Protein AF-A0AAU5D645-F1 (afdb_monomer_lite)

Foldseek 3Di:
DDDPLLVLLCCLCVVPVLQHDDSVLSVVCSVLCVLLVVLVNDSVNLSCQLPPPDDPRNPDNSVSSNVSSVPVRPPRPPPPPPDDPPPDDDADWAAQPPPRDIDHPVCDDVSHHPVPDDDDPDPPPPDPDDPVVVVVVVVVVVVVVVD

pLDDT: mean 87.34, std 13.56, range [42.19, 98.25]

Secondary structure (DSSP, 8-state):
---HHHHHHHHHHHH-GGG---HHHHHHHHHHHHHHHHTT--HHHHHHHHHTT--SS-S-HHHHHHHHHHHS---------SSS----PPPPPEE-TTT--EE-GGG-BTTB-TTTS---PPP----SS-HHHHHHHHHHHHHHTT-

Sequence (147 aa):
MYSSAYGVLASLGRTAPALALSKGDCTALAPLVTPWLARGISPDRIRLTLTTGLPTPVHHPAAFVRKRLESKLPAQASTAGAEGPAAPASPPRAECYECGAPGPPTAFTEGRCRACRPYTAAPVHTPTLTPAEVHAHAARIREESRL

Radius of gyration: 33.62 Å; chains: 1; bounding box: 75×31×90 Å

Structure (mmCIF, N/CA/C/O backbone):
data_AF-A0AAU5D645-F1
#
_entry.id   AF-A0AAU5D645-F1
#
loop_
_atom_site.group_PDB
_atom_site.id
_atom_site.type_symbol
_atom_site.label_atom_id
_atom_site.label_alt_id
_atom_site.label_comp_id
_atom_site.label_asym_id
_atom_site.label_entity_id
_atom_site.label_seq_id
_atom_site.pdbx_PDB_ins_code
_atom_site.Cartn_x
_atom_site.Cartn_y
_atom_site.Cartn_z
_atom_site.occupancy
_atom_site.B_iso_or_equiv
_atom_site.auth_seq_id
_atom_site.auth_comp_id
_atom_site.auth_asym_id
_atom_site.auth_atom_id
_atom_site.pdbx_PDB_model_num
ATOM 1 N N . MET A 1 1 ? 26.784 6.673 1.378 1.00 52.66 1 MET A N 1
ATOM 2 C CA . MET A 1 1 ? 25.785 5.732 1.936 1.00 52.66 1 MET A CA 1
ATOM 3 C C . MET A 1 1 ? 24.511 5.831 1.108 1.00 52.66 1 MET A C 1
ATOM 5 O O . MET A 1 1 ? 24.096 6.943 0.815 1.00 52.66 1 MET A O 1
ATOM 9 N N . TYR A 1 2 ? 23.930 4.712 0.668 1.00 63.88 2 TYR A N 1
ATOM 10 C CA . TYR A 1 2 ? 22.655 4.727 -0.062 1.00 63.88 2 TYR A CA 1
ATOM 11 C C . TYR A 1 2 ? 21.488 4.912 0.921 1.00 63.88 2 TYR A C 1
ATOM 13 O O . TYR A 1 2 ? 21.506 4.331 2.003 1.00 63.88 2 TYR A O 1
ATOM 21 N N . SER A 1 3 ? 20.481 5.712 0.554 1.00 86.25 3 SER A N 1
ATOM 22 C CA . SER A 1 3 ? 19.265 5.883 1.365 1.00 86.25 3 SER A CA 1
ATOM 23 C C . SER A 1 3 ? 18.453 4.582 1.430 1.00 86.25 3 SER A C 1
ATOM 25 O O . SER A 1 3 ? 18.433 3.813 0.465 1.00 86.25 3 SER A O 1
ATOM 27 N N . SER A 1 4 ? 17.730 4.366 2.536 1.00 90.62 4 SER A N 1
ATOM 28 C CA . SER A 1 4 ? 16.791 3.245 2.718 1.00 90.62 4 SER A CA 1
ATOM 29 C C . SER A 1 4 ? 15.824 3.100 1.530 1.00 90.62 4 SER A C 1
ATOM 31 O O . SER A 1 4 ? 15.656 2.007 0.988 1.00 90.62 4 SER A O 1
ATOM 33 N N . ALA A 1 5 ? 15.288 4.220 1.031 1.00 94.94 5 ALA A N 1
ATOM 34 C CA . ALA A 1 5 ? 14.397 4.264 -0.130 1.00 94.94 5 ALA A CA 1
ATOM 35 C C . ALA A 1 5 ? 15.038 3.694 -1.409 1.00 94.94 5 ALA A C 1
ATOM 37 O O . ALA A 1 5 ? 14.429 2.889 -2.116 1.00 94.94 5 ALA A O 1
ATOM 38 N N . TYR A 1 6 ? 16.290 4.068 -1.684 1.00 96.88 6 TYR A N 1
ATOM 39 C CA . TYR A 1 6 ? 17.038 3.547 -2.828 1.00 96.88 6 TYR A CA 1
ATOM 40 C C . TYR A 1 6 ? 17.284 2.041 -2.682 1.00 96.88 6 TYR A C 1
ATOM 42 O O . TYR A 1 6 ? 17.117 1.291 -3.640 1.00 96.88 6 TYR A O 1
ATOM 50 N N . GLY A 1 7 ? 17.640 1.584 -1.476 1.00 95.44 7 GLY A N 1
ATOM 51 C CA . GLY A 1 7 ? 17.884 0.168 -1.194 1.00 95.44 7 GLY A CA 1
ATOM 52 C C . GLY A 1 7 ? 16.662 -0.718 -1.450 1.00 95.44 7 GLY A C 1
ATOM 53 O O . GLY A 1 7 ? 16.803 -1.824 -1.973 1.00 95.44 7 GLY A O 1
ATOM 54 N N . VAL A 1 8 ? 15.456 -0.221 -1.149 1.00 96.56 8 VAL A N 1
ATOM 55 C CA . VAL A 1 8 ? 14.197 -0.906 -1.486 1.00 96.56 8 VAL A CA 1
ATOM 56 C C . VAL A 1 8 ? 14.068 -1.089 -2.998 1.00 96.56 8 VAL A C 1
ATOM 58 O O . VAL A 1 8 ? 13.890 -2.216 -3.457 1.00 96.56 8 VAL A O 1
ATOM 61 N N . LEU A 1 9 ? 14.224 -0.019 -3.778 1.00 97.69 9 LEU A N 1
ATOM 62 C CA . LEU A 1 9 ? 14.073 -0.055 -5.238 1.00 97.69 9 LEU A CA 1
ATOM 63 C C . LEU A 1 9 ? 15.140 -0.926 -5.910 1.00 97.69 9 LEU A C 1
ATOM 65 O O . LEU A 1 9 ? 14.816 -1.802 -6.707 1.00 97.69 9 LEU A O 1
ATOM 69 N N . ALA A 1 10 ? 16.401 -0.770 -5.503 1.00 96.38 10 ALA A N 1
ATOM 70 C CA . ALA A 1 10 ? 17.525 -1.551 -6.016 1.00 96.38 10 ALA A CA 1
ATOM 71 C C . ALA A 1 10 ? 17.440 -3.049 -5.662 1.00 96.38 10 ALA A C 1
ATOM 73 O O . ALA A 1 10 ? 18.185 -3.866 -6.206 1.00 96.38 10 ALA A O 1
ATOM 74 N N . SER A 1 11 ? 16.559 -3.435 -4.732 1.00 95.44 11 SER A N 1
ATOM 75 C CA . SER A 1 11 ? 16.307 -4.841 -4.402 1.00 95.44 11 SER A CA 1
ATOM 76 C C . SER A 1 11 ? 15.253 -5.514 -5.282 1.00 95.44 11 SER A C 1
ATOM 78 O O . SER A 1 11 ? 15.251 -6.741 -5.355 1.00 95.44 11 SER A O 1
ATOM 80 N N . LEU A 1 12 ? 14.412 -4.747 -5.991 1.00 96.12 12 LEU A N 1
ATOM 81 C CA . LEU A 1 12 ? 13.281 -5.291 -6.753 1.00 96.12 12 LEU A CA 1
ATOM 82 C C . LEU A 1 12 ? 13.719 -6.240 -7.865 1.00 96.12 12 LEU A C 1
ATOM 84 O O . LEU A 1 12 ? 13.142 -7.310 -7.994 1.00 96.12 12 LEU A O 1
ATOM 88 N N . GLY A 1 13 ? 14.779 -5.912 -8.607 1.00 92.38 13 GLY A N 1
ATOM 89 C CA . GLY A 1 13 ? 15.261 -6.770 -9.694 1.00 92.38 13 GLY A CA 1
ATOM 90 C C . GLY A 1 13 ? 15.691 -8.173 -9.242 1.00 92.38 13 GLY A C 1
ATOM 91 O O . GLY A 1 13 ? 15.668 -9.096 -10.047 1.00 92.38 13 GLY A O 1
ATOM 92 N N . ARG A 1 14 ? 16.039 -8.360 -7.956 1.00 90.81 14 ARG A N 1
ATOM 93 C CA . ARG A 1 14 ? 16.387 -9.680 -7.402 1.00 90.81 14 ARG A CA 1
ATOM 94 C C . ARG A 1 14 ? 15.162 -10.520 -7.050 1.00 90.81 14 ARG A C 1
ATOM 96 O O . ARG A 1 14 ? 15.226 -11.737 -7.149 1.00 90.81 14 ARG A O 1
ATOM 103 N N . THR A 1 15 ? 14.072 -9.890 -6.615 1.00 90.56 15 THR A N 1
ATOM 104 C CA . THR A 1 15 ? 12.850 -10.588 -6.176 1.00 90.56 15 THR A CA 1
ATOM 105 C C . THR A 1 15 ? 11.774 -10.654 -7.259 1.00 90.56 15 THR A C 1
ATOM 107 O O . THR A 1 15 ? 10.944 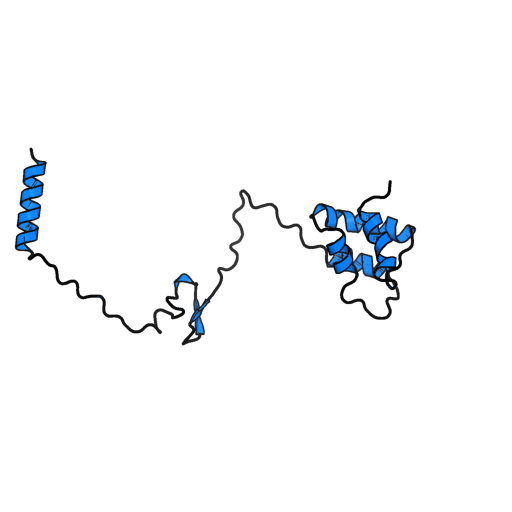-11.555 -7.243 1.00 90.56 15 THR A O 1
ATOM 110 N N . ALA A 1 16 ? 11.790 -9.720 -8.208 1.00 93.81 16 ALA A N 1
ATOM 111 C CA . ALA A 1 16 ? 10.895 -9.639 -9.352 1.00 93.81 16 ALA A CA 1
ATOM 112 C C . ALA A 1 16 ? 11.679 -9.115 -10.572 1.00 93.81 16 ALA A C 1
ATOM 114 O O . ALA A 1 16 ? 11.719 -7.902 -10.799 1.00 93.81 16 ALA A O 1
ATOM 115 N N . PRO A 1 17 ? 12.290 -10.003 -11.382 1.00 94.69 17 PRO A N 1
ATOM 116 C CA . PRO A 1 17 ? 13.127 -9.609 -12.522 1.00 94.69 17 PRO A CA 1
ATOM 117 C C . PRO A 1 17 ? 12.424 -8.693 -13.536 1.00 94.69 17 PRO A C 1
ATOM 119 O O . PRO A 1 17 ? 13.056 -7.813 -14.114 1.00 94.69 17 PRO A O 1
ATOM 122 N N . ALA A 1 18 ? 11.101 -8.829 -13.692 1.00 95.25 18 ALA A N 1
ATOM 123 C CA . ALA A 1 18 ? 10.275 -7.956 -14.533 1.00 95.25 18 ALA A CA 1
ATOM 124 C C . ALA A 1 18 ? 10.255 -6.479 -14.079 1.00 95.25 18 ALA A C 1
ATOM 126 O O . ALA A 1 18 ? 9.816 -5.611 -14.828 1.00 95.25 18 ALA A O 1
ATOM 127 N N . LEU A 1 19 ? 10.719 -6.188 -12.858 1.00 97.06 19 LEU A N 1
ATOM 128 C CA . LEU A 1 19 ? 10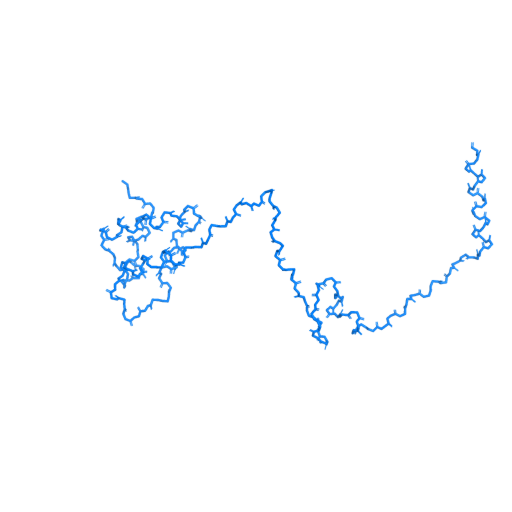.861 -4.849 -12.284 1.00 97.06 19 LEU A CA 1
ATOM 129 C C . LEU A 1 19 ? 12.332 -4.471 -12.052 1.00 97.06 19 LEU A C 1
ATOM 131 O O . LEU A 1 19 ? 12.642 -3.726 -11.121 1.00 97.06 19 LEU A O 1
ATOM 135 N N . ALA A 1 20 ? 13.257 -4.981 -12.866 1.00 95.62 20 ALA A N 1
ATOM 136 C CA . ALA A 1 20 ? 14.628 -4.483 -12.872 1.00 95.62 20 ALA A CA 1
ATOM 137 C C . ALA A 1 20 ? 14.652 -2.983 -13.226 1.00 95.62 20 ALA A C 1
ATOM 139 O O . ALA A 1 20 ? 14.051 -2.547 -14.208 1.00 95.62 20 ALA A O 1
ATOM 140 N N . LEU A 1 21 ? 15.341 -2.192 -12.402 1.00 96.81 21 LEU A N 1
ATOM 141 C CA . LEU A 1 21 ? 15.441 -0.738 -12.528 1.00 96.81 21 LEU A CA 1
ATOM 142 C C . LEU A 1 21 ? 16.903 -0.329 -12.680 1.00 96.81 21 LEU A C 1
ATOM 144 O O . LEU A 1 21 ? 17.784 -0.891 -12.025 1.00 96.81 21 LEU A O 1
ATOM 148 N N . SER A 1 22 ? 17.160 0.686 -13.504 1.00 96.38 22 SER A N 1
ATOM 149 C CA . SER A 1 22 ? 18.490 1.283 -13.581 1.00 96.38 22 SER A CA 1
ATOM 150 C C . SER A 1 22 ? 18.812 2.071 -12.302 1.00 96.38 22 SER A C 1
ATOM 152 O O . SER A 1 22 ? 17.930 2.424 -11.512 1.00 96.38 22 SER A O 1
ATOM 154 N N . LYS A 1 23 ? 20.091 2.412 -12.105 1.00 96.19 23 LYS A N 1
ATOM 155 C CA . LYS A 1 23 ? 20.508 3.336 -11.037 1.00 96.19 23 LYS A CA 1
ATOM 156 C C . LYS A 1 23 ? 19.779 4.681 -11.140 1.00 96.19 23 LYS A C 1
ATOM 158 O O . LYS A 1 23 ? 19.343 5.205 -10.118 1.00 96.19 23 LYS A O 1
ATOM 163 N N . GLY A 1 24 ? 19.622 5.205 -12.359 1.00 97.56 24 GLY A N 1
ATOM 164 C CA . GLY A 1 24 ? 18.910 6.458 -12.620 1.00 97.56 24 GLY A CA 1
ATOM 165 C C . GLY A 1 24 ? 17.444 6.383 -12.202 1.00 97.56 24 GLY A C 1
ATOM 166 O O . GLY A 1 24 ? 16.971 7.261 -11.484 1.00 97.56 24 GLY A O 1
ATOM 167 N N . ASP A 1 25 ? 16.759 5.291 -12.548 1.00 97.75 25 ASP A N 1
ATOM 168 C CA . ASP A 1 25 ? 15.367 5.068 -12.142 1.00 97.75 25 ASP A CA 1
ATOM 169 C C . ASP A 1 25 ? 15.236 4.948 -10.624 1.00 97.75 25 ASP A C 1
ATOM 171 O O . ASP A 1 25 ? 14.342 5.546 -10.029 1.00 97.75 25 ASP A O 1
ATOM 175 N N . CYS A 1 26 ? 16.147 4.217 -9.974 1.00 97.56 26 CYS A N 1
ATOM 176 C CA . CYS A 1 26 ? 16.142 4.083 -8.519 1.00 97.56 26 CYS A CA 1
ATOM 177 C C . CYS A 1 26 ? 16.335 5.441 -7.832 1.00 97.56 26 CYS A C 1
ATOM 179 O O . CYS A 1 26 ? 15.630 5.748 -6.872 1.00 97.56 26 CYS A O 1
ATOM 181 N N . THR A 1 27 ? 17.253 6.274 -8.329 1.00 96.94 27 THR A N 1
ATOM 182 C CA . THR A 1 27 ? 17.458 7.637 -7.822 1.00 96.94 27 THR A CA 1
ATOM 183 C C . THR A 1 27 ? 16.230 8.518 -8.056 1.00 96.94 27 THR A C 1
ATOM 185 O O . THR A 1 27 ? 15.819 9.224 -7.139 1.00 96.94 27 THR A O 1
ATOM 188 N N . ALA A 1 28 ? 15.609 8.446 -9.236 1.00 97.38 28 ALA A N 1
ATOM 189 C CA . ALA A 1 28 ? 14.433 9.246 -9.579 1.00 97.38 28 ALA A CA 1
ATOM 190 C C . ALA A 1 28 ? 13.172 8.838 -8.797 1.00 97.38 28 ALA A C 1
ATOM 192 O O . ALA A 1 28 ? 12.334 9.682 -8.489 1.00 97.38 28 ALA A O 1
ATOM 193 N N . LEU A 1 29 ? 13.022 7.552 -8.472 1.00 97.94 29 LEU A N 1
ATOM 194 C CA . LEU A 1 29 ? 11.858 7.019 -7.761 1.00 97.94 29 LEU A CA 1
ATOM 195 C C . LEU A 1 29 ? 12.013 7.050 -6.237 1.00 97.94 29 LEU A C 1
ATOM 197 O O . LEU A 1 29 ? 11.004 7.034 -5.534 1.00 97.94 29 LEU A O 1
ATOM 201 N N . ALA A 1 30 ? 13.238 7.112 -5.703 1.00 97.19 30 ALA A N 1
ATOM 202 C CA . ALA A 1 30 ? 13.480 7.111 -4.258 1.00 97.19 30 ALA A CA 1
ATOM 203 C C . ALA A 1 30 ? 12.655 8.163 -3.479 1.00 97.19 30 ALA A C 1
ATOM 205 O O . ALA A 1 30 ? 12.102 7.795 -2.439 1.00 97.19 30 ALA A O 1
ATOM 206 N N . PRO A 1 31 ? 12.467 9.412 -3.961 1.00 96.94 31 PRO A N 1
ATOM 207 C CA . PRO A 1 31 ? 11.616 10.394 -3.283 1.00 96.94 31 PRO A CA 1
ATOM 208 C C . PRO A 1 31 ? 10.160 9.947 -3.099 1.00 96.94 31 PRO A C 1
ATOM 210 O O . PRO A 1 31 ? 9.533 10.327 -2.115 1.00 96.94 31 PRO A O 1
ATOM 213 N N . LEU A 1 32 ? 9.630 9.105 -3.995 1.00 97.25 32 LEU A N 1
ATOM 214 C CA . LEU A 1 32 ? 8.269 8.563 -3.895 1.00 97.25 32 LEU A CA 1
ATOM 215 C C . LEU A 1 32 ? 8.153 7.440 -2.859 1.00 97.25 32 LEU A C 1
ATOM 217 O O . LEU A 1 32 ? 7.055 7.157 -2.393 1.00 97.25 32 LEU A O 1
ATOM 221 N N . VAL A 1 33 ? 9.267 6.817 -2.467 1.00 97.19 33 VAL A N 1
ATOM 222 C CA . VAL A 1 33 ? 9.315 5.782 -1.419 1.00 97.19 33 VAL A CA 1
ATOM 223 C C . VAL A 1 33 ? 9.459 6.406 -0.030 1.00 97.19 33 VAL A C 1
ATOM 225 O O . VAL A 1 33 ? 8.910 5.889 0.940 1.00 97.19 33 VAL A O 1
ATOM 228 N N . THR A 1 34 ? 10.139 7.548 0.083 1.00 95.50 34 THR A N 1
ATOM 229 C CA . THR A 1 34 ? 10.289 8.299 1.340 1.00 95.50 34 THR A CA 1
ATOM 230 C C . THR A 1 34 ? 8.979 8.479 2.127 1.00 95.50 34 THR A C 1
ATOM 232 O O . THR A 1 34 ? 8.976 8.144 3.312 1.00 95.50 34 THR A O 1
ATOM 235 N N . PRO A 1 35 ? 7.846 8.923 1.540 1.00 94.31 35 PRO A N 1
ATOM 236 C CA . PRO A 1 35 ? 6.597 9.079 2.290 1.00 94.31 35 PRO A CA 1
ATOM 237 C C . PRO A 1 35 ? 5.991 7.753 2.766 1.00 94.31 35 PRO A C 1
ATOM 239 O O . PRO A 1 35 ? 5.260 7.753 3.752 1.00 94.31 35 PRO A O 1
ATOM 242 N N . TRP A 1 36 ? 6.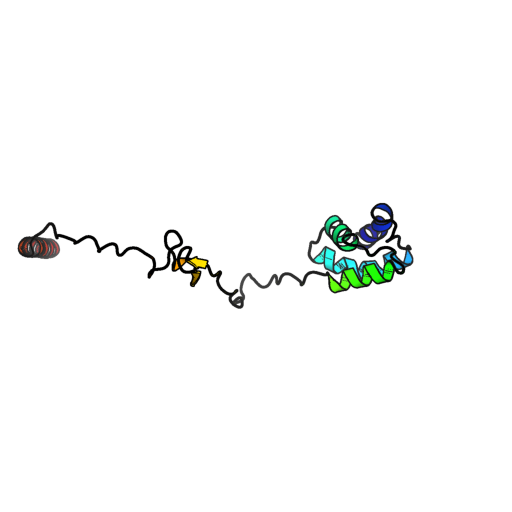288 6.625 2.114 1.00 95.06 36 TRP A N 1
ATOM 243 C CA . TRP A 1 36 ? 5.866 5.304 2.589 1.00 95.06 36 TRP A CA 1
ATOM 244 C C . TRP A 1 36 ? 6.617 4.921 3.862 1.00 95.06 36 TRP A C 1
ATOM 246 O O . TRP A 1 36 ? 6.007 4.505 4.845 1.00 95.06 36 TRP A O 1
ATOM 256 N N . LEU A 1 37 ? 7.937 5.119 3.852 1.00 94.25 37 LEU A N 1
ATOM 257 C CA . LEU A 1 37 ? 8.796 4.865 5.007 1.00 94.25 37 LEU A CA 1
ATOM 258 C C . LEU A 1 37 ? 8.462 5.813 6.166 1.00 94.25 37 LEU A C 1
ATOM 260 O O . LEU A 1 37 ? 8.380 5.374 7.308 1.00 94.25 37 LEU A O 1
ATOM 264 N N . ALA A 1 38 ? 8.188 7.088 5.876 1.00 92.44 38 ALA A N 1
ATOM 265 C CA . ALA A 1 38 ? 7.771 8.070 6.879 1.00 92.44 38 ALA A CA 1
ATOM 266 C C . ALA A 1 38 ? 6.418 7.725 7.533 1.00 92.44 38 ALA A C 1
ATOM 268 O O . ALA A 1 38 ? 6.164 8.123 8.663 1.00 92.44 38 ALA A O 1
ATOM 269 N N . ARG A 1 39 ? 5.561 6.954 6.845 1.00 92.06 39 ARG A N 1
ATOM 270 C CA . ARG A 1 39 ? 4.302 6.400 7.384 1.00 92.06 39 ARG A CA 1
ATOM 271 C C . ARG A 1 39 ? 4.500 5.074 8.130 1.00 92.06 39 ARG A C 1
ATOM 273 O O . ARG A 1 39 ? 3.521 4.424 8.477 1.00 92.06 39 ARG A O 1
ATOM 280 N N . GLY A 1 40 ? 5.746 4.649 8.345 1.00 92.38 40 GLY A N 1
ATOM 281 C CA . GLY A 1 40 ? 6.077 3.411 9.052 1.00 92.38 40 GLY A CA 1
ATOM 282 C C . GLY A 1 40 ? 5.858 2.132 8.239 1.00 92.38 40 GLY A C 1
ATOM 283 O O . GLY A 1 40 ? 5.917 1.040 8.800 1.00 92.38 40 GLY A O 1
ATOM 284 N N . ILE A 1 41 ? 5.615 2.221 6.924 1.00 94.19 41 ILE A N 1
ATOM 285 C CA . ILE A 1 41 ? 5.492 1.023 6.084 1.00 94.19 41 ILE A CA 1
ATOM 286 C C . ILE A 1 41 ? 6.877 0.373 5.968 1.00 94.19 41 ILE A C 1
ATOM 288 O O . ILE A 1 41 ? 7.837 1.012 5.533 1.00 94.19 41 ILE A O 1
ATOM 292 N N . SER A 1 42 ? 6.985 -0.912 6.316 1.00 94.50 42 SER A N 1
ATOM 293 C CA . SER A 1 42 ? 8.263 -1.624 6.254 1.00 94.50 42 SER A CA 1
ATOM 294 C C . SER A 1 42 ? 8.771 -1.789 4.811 1.00 94.50 42 SER A C 1
ATOM 296 O O . SER A 1 42 ? 7.966 -1.955 3.886 1.00 94.50 42 SER A O 1
ATOM 298 N N . PRO A 1 43 ? 10.100 -1.826 4.592 1.00 95.50 43 PRO A N 1
ATOM 299 C CA . PRO A 1 43 ? 10.702 -2.141 3.296 1.00 95.50 43 PRO A CA 1
ATOM 300 C C . PRO A 1 43 ? 10.099 -3.376 2.613 1.00 95.50 43 PRO A C 1
ATOM 302 O O . PRO A 1 43 ? 9.783 -3.327 1.426 1.00 95.50 43 PRO A O 1
ATOM 305 N N . ASP A 1 44 ? 9.883 -4.463 3.358 1.00 95.19 44 ASP A N 1
ATOM 306 C CA . ASP A 1 44 ? 9.274 -5.694 2.839 1.00 95.19 44 ASP A CA 1
ATOM 307 C C . ASP A 1 44 ? 7.838 -5.484 2.376 1.00 95.19 44 ASP A C 1
ATOM 309 O O . ASP A 1 44 ? 7.457 -5.954 1.303 1.00 95.19 44 ASP A O 1
ATOM 313 N N . ARG A 1 45 ? 7.045 -4.717 3.133 1.00 95.69 45 ARG A N 1
ATOM 314 C CA . ARG A 1 45 ? 5.666 -4.408 2.752 1.00 95.69 45 ARG A CA 1
ATOM 315 C C . ARG A 1 45 ? 5.605 -3.519 1.512 1.00 95.69 45 ARG A C 1
ATOM 317 O O . ARG A 1 45 ? 4.717 -3.715 0.678 1.00 95.69 45 ARG A O 1
ATOM 324 N N . ILE A 1 46 ? 6.548 -2.588 1.356 1.00 96.62 46 ILE A N 1
ATOM 325 C CA . ILE A 1 46 ? 6.684 -1.787 0.131 1.00 96.62 46 ILE A CA 1
ATOM 326 C C . ILE A 1 46 ? 7.000 -2.709 -1.049 1.00 96.62 46 ILE A C 1
ATOM 328 O O . ILE A 1 46 ? 6.277 -2.673 -2.041 1.00 96.62 46 ILE A O 1
ATOM 332 N N . ARG A 1 47 ? 8.007 -3.589 -0.935 1.00 96.69 47 ARG A N 1
ATOM 333 C CA . ARG A 1 47 ? 8.353 -4.549 -2.002 1.00 96.69 47 ARG A CA 1
ATOM 334 C C . ARG A 1 47 ? 7.159 -5.414 -2.383 1.00 96.69 47 ARG A C 1
ATOM 336 O O . ARG A 1 47 ? 6.824 -5.465 -3.558 1.00 96.69 47 ARG A O 1
ATOM 343 N N . LEU A 1 48 ? 6.485 -6.014 -1.402 1.00 96.38 48 LEU A N 1
ATOM 344 C CA . LEU A 1 48 ? 5.296 -6.835 -1.629 1.00 96.38 48 LEU A CA 1
ATOM 345 C C . LEU A 1 48 ? 4.216 -6.052 -2.378 1.00 96.38 48 LEU A C 1
ATOM 347 O O . LEU A 1 48 ? 3.652 -6.542 -3.354 1.00 96.38 48 LEU A O 1
ATOM 351 N N . THR A 1 49 ? 3.951 -4.814 -1.954 1.00 96.75 49 THR A N 1
ATOM 352 C CA . THR A 1 49 ? 2.990 -3.949 -2.640 1.00 96.75 49 THR A CA 1
ATOM 353 C C . THR A 1 49 ? 3.409 -3.742 -4.087 1.00 96.75 49 THR A C 1
ATOM 355 O O . THR A 1 49 ? 2.572 -3.887 -4.967 1.00 96.75 49 THR A O 1
ATOM 358 N N . LEU A 1 50 ? 4.693 -3.478 -4.349 1.00 96.69 50 LEU A N 1
ATOM 359 C CA . LEU A 1 50 ? 5.242 -3.264 -5.688 1.00 96.69 50 LEU A CA 1
ATOM 360 C C . LEU A 1 50 ? 5.245 -4.511 -6.574 1.00 96.69 50 LEU A C 1
ATOM 362 O O . LEU A 1 50 ? 5.043 -4.355 -7.773 1.00 96.69 50 LEU A O 1
ATOM 366 N N . THR A 1 51 ? 5.368 -5.717 -6.022 1.00 96.19 51 THR A N 1
ATOM 367 C CA . THR A 1 51 ? 5.489 -6.968 -6.792 1.00 96.19 51 THR A CA 1
ATOM 368 C C . THR A 1 51 ? 4.208 -7.801 -6.875 1.00 96.19 51 THR A C 1
ATOM 370 O O . THR A 1 51 ? 4.151 -8.749 -7.649 1.00 96.19 51 THR A O 1
ATOM 373 N N . THR A 1 52 ? 3.155 -7.479 -6.120 1.00 95.31 52 THR A N 1
ATOM 374 C CA . THR A 1 52 ? 1.912 -8.275 -6.135 1.00 95.31 52 THR A CA 1
ATOM 375 C C . THR A 1 52 ? 1.090 -8.018 -7.403 1.00 95.31 52 THR A C 1
ATOM 377 O O . THR A 1 52 ? 0.844 -6.863 -7.744 1.00 95.31 52 THR A O 1
ATOM 380 N N . GLY A 1 53 ? 0.615 -9.061 -8.090 1.00 94.12 53 GLY A N 1
ATOM 381 C CA . GLY A 1 53 ? -0.296 -8.923 -9.239 1.00 94.12 53 GLY A CA 1
ATOM 382 C C . GLY A 1 53 ? 0.314 -8.152 -10.413 1.00 94.12 53 GLY A C 1
ATOM 383 O O . GLY A 1 53 ? -0.272 -7.174 -10.879 1.00 94.12 53 GLY A O 1
ATOM 384 N N . LEU A 1 54 ? 1.528 -8.525 -10.827 1.00 94.94 54 LEU A N 1
ATOM 385 C CA . LEU A 1 54 ? 2.183 -7.913 -11.982 1.00 94.94 54 LEU A CA 1
ATOM 386 C C . LEU A 1 54 ? 1.510 -8.353 -13.288 1.00 94.94 54 LEU A C 1
ATOM 388 O O . LEU A 1 54 ? 1.202 -9.537 -13.441 1.00 94.94 54 LEU A O 1
ATOM 392 N N . PRO A 1 55 ? 1.315 -7.431 -14.246 1.00 92.81 55 PRO A N 1
ATOM 393 C CA . PRO A 1 55 ? 0.943 -7.816 -15.597 1.00 92.81 55 PRO A CA 1
ATOM 394 C C . PRO A 1 55 ? 2.103 -8.569 -16.258 1.00 92.81 55 PRO A C 1
ATOM 396 O O . PRO A 1 55 ? 3.270 -8.309 -15.966 1.00 92.81 55 PRO A O 1
ATOM 399 N N . THR A 1 56 ? 1.782 -9.494 -17.160 1.00 90.88 56 THR A N 1
ATOM 400 C CA . THR A 1 56 ? 2.788 -10.235 -17.929 1.00 90.88 56 THR A CA 1
ATOM 401 C C . THR A 1 56 ? 2.546 -10.003 -19.421 1.00 90.88 56 THR A C 1
ATOM 403 O O . THR A 1 56 ? 1.502 -10.433 -19.910 1.00 90.88 56 THR A O 1
ATOM 406 N N . PRO A 1 57 ? 3.472 -9.350 -20.150 1.00 91.75 57 PRO A N 1
ATOM 407 C CA . PRO A 1 57 ? 4.749 -8.771 -19.695 1.00 91.75 57 PRO A CA 1
ATOM 408 C C . PRO A 1 57 ? 4.627 -7.363 -19.063 1.00 91.75 57 PRO A C 1
ATOM 410 O O . PRO A 1 57 ? 3.653 -6.642 -19.274 1.00 91.75 57 PRO A O 1
ATOM 413 N N . VAL A 1 58 ? 5.665 -6.934 -18.329 1.00 95.88 58 VAL A N 1
ATOM 414 C CA . VAL A 1 58 ? 5.835 -5.537 -17.879 1.00 95.88 58 VAL A CA 1
ATOM 415 C C . VAL A 1 58 ? 6.760 -4.803 -18.852 1.00 95.88 58 VAL A C 1
ATOM 417 O O . VAL A 1 58 ? 7.972 -4.984 -18.814 1.00 95.88 58 VAL A O 1
ATOM 420 N N . HIS A 1 59 ? 6.208 -3.946 -19.710 1.00 94.94 59 HIS A N 1
ATOM 421 C CA . HIS A 1 59 ? 7.007 -3.204 -20.699 1.00 94.94 59 HIS A CA 1
ATOM 422 C C . HIS A 1 59 ? 7.728 -1.973 -20.127 1.00 94.94 59 HIS A C 1
ATOM 424 O O . HIS A 1 59 ? 8.793 -1.596 -20.607 1.00 94.94 59 HIS A O 1
ATOM 430 N N . HIS A 1 60 ? 7.160 -1.339 -19.095 1.00 96.50 60 HIS A N 1
ATOM 431 C CA . HIS A 1 60 ? 7.674 -0.086 -18.531 1.00 96.50 60 HIS A CA 1
ATOM 432 C C . HIS A 1 60 ? 7.803 -0.179 -17.001 1.00 96.50 60 HIS A C 1
ATOM 434 O O . HIS A 1 60 ? 6.949 0.347 -16.279 1.00 96.50 60 HIS A O 1
ATOM 440 N N . PRO A 1 61 ? 8.856 -0.836 -16.475 1.00 96.56 61 PRO A N 1
ATOM 441 C CA . PRO A 1 61 ? 8.980 -1.126 -15.045 1.00 96.56 61 PRO A CA 1
ATOM 442 C C . PRO A 1 61 ? 9.039 0.139 -14.181 1.00 96.56 61 PRO A C 1
ATOM 444 O O . PRO A 1 61 ? 8.325 0.234 -13.183 1.00 96.56 61 PRO A O 1
ATOM 447 N N . ALA A 1 62 ? 9.808 1.156 -14.584 1.00 97.69 62 ALA A N 1
ATOM 448 C CA . ALA A 1 62 ? 9.913 2.409 -13.832 1.00 97.69 62 ALA A CA 1
ATOM 449 C C . ALA A 1 62 ? 8.574 3.167 -13.760 1.00 97.69 62 ALA A C 1
ATOM 451 O O . ALA A 1 62 ? 8.180 3.644 -12.694 1.00 97.69 62 ALA A O 1
ATOM 452 N N . ALA A 1 63 ? 7.840 3.236 -14.877 1.00 97.50 63 ALA A N 1
ATOM 453 C CA . ALA A 1 63 ? 6.527 3.880 -14.931 1.00 97.50 63 ALA A CA 1
ATOM 454 C C . ALA A 1 63 ? 5.487 3.117 -14.096 1.00 97.50 63 ALA A C 1
ATOM 456 O O . ALA A 1 63 ? 4.700 3.728 -13.372 1.00 97.50 63 ALA A O 1
ATOM 457 N N . PHE A 1 64 ? 5.521 1.784 -14.145 1.00 97.56 64 PHE A N 1
ATOM 458 C CA . PHE A 1 64 ? 4.658 0.934 -13.333 1.00 97.56 64 PHE A CA 1
ATOM 459 C C . PHE A 1 64 ? 4.904 1.145 -11.834 1.00 97.56 64 PHE A C 1
ATOM 461 O O . PHE A 1 64 ? 3.962 1.392 -11.076 1.00 97.56 64 PHE A O 1
ATOM 468 N N . VAL A 1 65 ? 6.171 1.106 -11.406 1.00 97.81 65 VAL A N 1
ATOM 469 C CA . VAL A 1 65 ? 6.554 1.326 -10.004 1.00 97.81 65 VAL A CA 1
ATOM 470 C C . VAL A 1 65 ? 6.129 2.716 -9.540 1.00 97.81 65 VAL A C 1
ATOM 472 O O . VAL A 1 65 ? 5.502 2.819 -8.489 1.00 97.81 65 VAL A O 1
ATOM 475 N N . ARG A 1 66 ? 6.375 3.768 -10.336 1.00 98.25 66 ARG A N 1
ATOM 476 C CA . ARG A 1 66 ? 5.895 5.131 -10.050 1.00 98.25 66 ARG A CA 1
ATOM 477 C C . ARG A 1 66 ? 4.392 5.152 -9.802 1.00 98.25 66 ARG A C 1
ATOM 479 O O . ARG A 1 66 ? 3.950 5.558 -8.730 1.00 98.25 66 ARG A O 1
ATOM 486 N N . LYS A 1 67 ? 3.613 4.648 -10.767 1.00 97.75 67 LYS A N 1
ATOM 487 C CA . LYS A 1 67 ? 2.149 4.662 -10.694 1.00 97.75 67 LYS A CA 1
ATOM 488 C C . LYS A 1 67 ? 1.650 3.954 -9.444 1.00 97.75 67 LYS A C 1
ATOM 490 O O . LYS A 1 67 ? 0.687 4.394 -8.819 1.00 97.75 67 LYS A O 1
ATOM 495 N N . ARG A 1 68 ? 2.292 2.853 -9.067 1.00 96.88 68 ARG A N 1
ATOM 496 C CA . ARG A 1 68 ? 1.925 2.088 -7.881 1.00 96.88 68 ARG A CA 1
ATOM 497 C C . ARG A 1 68 ? 2.316 2.801 -6.587 1.00 96.88 68 ARG A C 1
ATOM 499 O O . ARG A 1 68 ? 1.489 2.856 -5.684 1.00 96.88 68 ARG A O 1
ATOM 506 N N . LEU A 1 69 ? 3.511 3.389 -6.513 1.00 97.50 69 LEU A N 1
ATOM 507 C CA . LEU A 1 69 ? 3.939 4.202 -5.370 1.00 97.50 69 LEU A CA 1
ATOM 508 C C . LEU A 1 69 ? 3.017 5.400 -5.137 1.00 97.50 69 LEU A C 1
ATOM 510 O O . LEU A 1 69 ? 2.769 5.741 -3.991 1.00 97.50 69 LEU A O 1
ATOM 514 N N . GLU A 1 70 ? 2.489 6.012 -6.193 1.00 96.25 70 GLU A N 1
ATOM 515 C CA . GLU A 1 70 ? 1.551 7.134 -6.086 1.00 96.25 70 GLU A CA 1
ATOM 516 C C . GLU A 1 70 ? 0.135 6.666 -5.726 1.00 96.25 70 GLU A C 1
ATOM 518 O O . GLU A 1 70 ? -0.485 7.188 -4.806 1.00 96.25 70 GLU A O 1
ATOM 523 N N . SER A 1 71 ? -0.384 5.656 -6.431 1.00 95.69 71 SER A N 1
ATOM 524 C CA . SER A 1 71 ? -1.788 5.233 -6.297 1.00 95.69 71 SER A CA 1
ATOM 525 C C . SER A 1 71 ? -2.077 4.351 -5.086 1.00 95.69 71 SER A C 1
ATOM 527 O O . SER A 1 71 ? -3.221 4.286 -4.642 1.00 95.69 71 SER A O 1
ATOM 529 N N . LYS A 1 72 ? -1.079 3.624 -4.573 1.00 93.81 72 LYS A N 1
ATOM 530 C CA . LYS A 1 72 ? -1.249 2.695 -3.446 1.00 93.81 72 LYS A CA 1
ATOM 531 C C . LYS A 1 72 ? -0.707 3.239 -2.134 1.00 93.81 72 LYS A C 1
ATOM 533 O O . LYS A 1 72 ? -0.753 2.512 -1.147 1.00 93.81 72 LYS A O 1
ATOM 538 N N . LEU A 1 73 ? -0.214 4.477 -2.117 1.00 92.38 73 LEU A N 1
ATOM 539 C CA . LEU A 1 73 ? 0.260 5.125 -0.904 1.00 92.38 73 LEU A CA 1
ATOM 540 C C . LEU A 1 73 ? -0.921 5.278 0.068 1.00 92.38 73 LEU A C 1
ATOM 542 O O . LEU A 1 73 ? -1.819 6.078 -0.206 1.00 92.38 73 LEU A O 1
ATOM 546 N N . PRO A 1 74 ? -0.959 4.525 1.185 1.00 83.75 74 PRO A N 1
ATOM 547 C CA . PRO A 1 74 ? -2.096 4.572 2.101 1.00 83.75 74 PRO A CA 1
ATOM 548 C C . PRO A 1 74 ? -2.201 5.972 2.677 1.00 83.75 74 PRO A C 1
ATOM 550 O O . PRO A 1 74 ? -1.167 6.474 3.113 1.00 83.75 74 PRO A O 1
ATOM 553 N N . ALA A 1 75 ? -3.387 6.596 2.679 1.00 81.19 75 ALA A N 1
ATOM 554 C CA . ALA A 1 75 ? -3.595 7.910 3.295 1.00 81.19 75 ALA A CA 1
ATOM 555 C C . ALA A 1 75 ? -2.916 7.958 4.671 1.00 81.19 75 ALA A C 1
ATOM 557 O O . ALA A 1 75 ? -2.891 6.946 5.376 1.00 81.19 75 ALA A O 1
ATOM 558 N N . GLN A 1 76 ? -2.306 9.098 5.019 1.00 72.38 76 GLN A N 1
ATOM 559 C CA . GLN A 1 76 ? -1.732 9.248 6.354 1.00 72.38 76 GLN A CA 1
ATOM 560 C C . GLN A 1 76 ? -2.840 8.903 7.340 1.00 72.38 76 GLN A C 1
ATOM 562 O O . GLN A 1 76 ? -3.905 9.516 7.283 1.00 72.38 76 GLN A O 1
ATOM 567 N N . ALA A 1 77 ? -2.621 7.881 8.171 1.00 59.62 77 ALA A N 1
ATOM 568 C CA . ALA A 1 77 ? -3.496 7.663 9.304 1.00 59.62 77 ALA A CA 1
ATOM 569 C C . ALA A 1 77 ? -3.498 8.993 10.045 1.00 59.62 77 ALA A C 1
ATOM 571 O O . ALA A 1 77 ? -2.430 9.464 10.444 1.00 59.62 77 ALA A O 1
ATOM 572 N N . SER A 1 78 ? -4.652 9.653 10.101 1.00 49.88 78 SER A N 1
ATOM 573 C CA . SER A 1 78 ? -4.788 10.893 10.837 1.00 49.88 78 SER A CA 1
ATOM 574 C C . SER A 1 78 ? -4.368 10.579 12.265 1.00 49.88 78 SER A C 1
ATOM 576 O O . SER A 1 78 ? -5.113 9.965 13.018 1.00 49.88 78 SER A O 1
ATOM 578 N N . THR A 1 79 ? -3.165 10.995 12.646 1.00 48.22 79 THR A N 1
ATOM 579 C CA . THR A 1 79 ? -2.732 11.037 14.045 1.00 48.22 79 THR A CA 1
ATOM 580 C C . THR A 1 79 ? -3.464 12.150 14.806 1.00 48.22 79 THR A C 1
ATOM 582 O O . THR A 1 79 ? -3.157 12.427 15.960 1.00 48.22 79 THR A O 1
ATOM 585 N N . ALA A 1 80 ? -4.472 12.773 14.187 1.00 43.03 80 ALA A N 1
ATOM 586 C CA . ALA A 1 80 ? -5.493 13.564 14.848 1.00 43.03 80 ALA A CA 1
ATOM 587 C C . ALA A 1 80 ? -6.499 12.624 15.532 1.00 43.03 80 ALA A C 1
ATOM 589 O O . ALA A 1 80 ? -7.532 12.264 14.970 1.00 43.03 80 ALA A O 1
ATOM 590 N N . GLY A 1 81 ? -6.147 12.204 16.745 1.00 42.19 81 GLY A N 1
ATOM 591 C CA . GLY A 1 81 ? -6.991 11.367 17.592 1.00 42.19 81 GLY A CA 1
ATOM 592 C C . GLY A 1 81 ? -6.521 11.262 19.041 1.00 42.19 81 GLY A C 1
ATOM 593 O O . GLY A 1 81 ? -6.796 10.249 19.671 1.00 42.19 81 GLY A O 1
ATOM 594 N N . ALA A 1 82 ? -5.804 12.273 19.545 1.00 50.88 82 ALA A N 1
ATOM 595 C CA . ALA A 1 82 ? -5.734 12.555 20.979 1.00 50.88 82 ALA A CA 1
ATOM 596 C C . ALA A 1 82 ? -6.830 13.558 21.414 1.00 50.88 82 ALA A C 1
ATOM 598 O O . ALA A 1 82 ? -7.364 13.389 22.496 1.00 50.88 82 ALA A O 1
ATOM 599 N N . GLU A 1 83 ? -7.302 14.499 20.573 1.00 49.69 83 GLU A N 1
ATOM 600 C CA . GLU A 1 83 ? -8.283 15.514 21.039 1.00 49.69 83 GLU A CA 1
ATOM 601 C C . GLU A 1 83 ? -9.215 16.131 19.959 1.00 49.69 83 GLU A C 1
ATOM 603 O O . GLU A 1 83 ? -9.597 17.295 20.041 1.00 49.69 83 GLU A O 1
ATOM 608 N N . GLY A 1 84 ? -9.637 15.384 18.932 1.00 47.56 84 GLY A N 1
ATOM 609 C CA . GLY A 1 84 ? -10.631 15.872 17.953 1.00 47.56 84 GLY A CA 1
ATOM 610 C C . GLY A 1 84 ? -11.927 15.056 17.982 1.00 47.56 84 GLY A C 1
ATOM 611 O O . GLY A 1 84 ? -11.823 13.828 18.015 1.00 47.56 84 GLY A O 1
ATOM 612 N N . PRO A 1 85 ? -13.137 15.659 17.919 1.00 53.03 85 PRO A N 1
ATOM 613 C CA . PRO A 1 85 ? -14.366 14.894 17.749 1.00 53.03 85 PRO A CA 1
ATOM 614 C C . PRO A 1 85 ? -14.312 14.183 16.394 1.00 53.03 85 PRO A C 1
ATOM 616 O O . PRO A 1 85 ? -14.462 14.798 15.337 1.00 53.03 85 PRO A O 1
ATOM 619 N N . ALA A 1 86 ? -14.042 12.880 16.430 1.00 56.31 86 ALA A N 1
ATOM 620 C CA . ALA A 1 86 ? -14.126 12.016 15.270 1.00 56.31 86 ALA A CA 1
ATOM 621 C C . ALA A 1 86 ? -15.523 12.156 14.652 1.00 56.31 86 ALA A C 1
ATOM 623 O O . ALA A 1 86 ? -16.528 12.093 15.365 1.00 56.31 86 ALA A O 1
ATOM 624 N N . ALA A 1 87 ? -15.604 12.311 13.327 1.00 61.72 87 ALA A N 1
ATOM 625 C CA . ALA A 1 87 ? -16.854 12.030 12.636 1.00 61.72 87 ALA A CA 1
ATOM 626 C C . ALA A 1 87 ? -17.268 10.603 13.039 1.00 61.72 87 ALA A C 1
ATOM 628 O O . ALA A 1 87 ? -16.438 9.694 12.919 1.00 61.72 87 ALA A O 1
ATOM 629 N N . PRO A 1 88 ? -18.476 10.394 13.590 1.00 61.62 88 PRO A N 1
ATOM 630 C CA . PRO A 1 88 ? -18.829 9.106 14.155 1.00 61.62 88 PRO A CA 1
ATOM 631 C C . PRO A 1 88 ? -18.794 8.075 13.032 1.00 61.62 88 PRO A C 1
ATOM 633 O O . PRO A 1 88 ? -19.578 8.147 12.082 1.00 61.62 88 PRO A O 1
ATOM 636 N N . ALA A 1 89 ? -17.865 7.119 13.129 1.00 68.88 89 ALA A N 1
ATOM 637 C CA . ALA A 1 89 ? -17.953 5.894 12.356 1.00 68.88 89 ALA A CA 1
ATOM 638 C C . ALA A 1 89 ? -19.382 5.368 12.523 1.00 68.88 89 ALA A C 1
ATOM 640 O O . ALA A 1 89 ? -19.904 5.349 13.643 1.00 68.88 89 ALA A O 1
ATOM 641 N N . SER A 1 90 ? -20.041 5.016 11.415 1.00 70.94 90 SER A N 1
ATOM 642 C CA . SER A 1 90 ? -21.390 4.464 11.502 1.00 70.94 90 SER A CA 1
ATOM 643 C C . SER A 1 90 ? -21.349 3.284 12.474 1.00 70.94 90 SER A C 1
ATOM 645 O O . SER A 1 90 ? -20.501 2.404 12.298 1.00 70.94 90 SER A O 1
ATOM 647 N N . PRO A 1 91 ? -22.184 3.282 13.527 1.00 75.00 91 PRO A N 1
ATOM 648 C CA . PRO A 1 91 ? -22.114 2.243 14.538 1.00 75.00 91 PRO A CA 1
ATOM 649 C C . PRO A 1 91 ? -22.323 0.882 13.865 1.00 75.00 91 PRO A C 1
ATOM 651 O O . PRO A 1 91 ? -23.153 0.786 12.950 1.00 75.00 91 PRO A O 1
ATOM 654 N N . PRO A 1 92 ? -21.582 -0.163 14.283 1.00 79.81 92 PRO A N 1
ATOM 655 C CA . PRO A 1 92 ? -21.772 -1.499 13.738 1.00 79.81 92 PRO A CA 1
ATOM 656 C C . PRO A 1 92 ? -23.246 -1.883 13.882 1.00 79.81 92 PRO A C 1
ATOM 658 O O . PRO A 1 92 ? -23.843 -1.665 14.935 1.00 79.81 92 PRO A O 1
ATOM 661 N N . ARG A 1 93 ? -23.844 -2.421 12.818 1.00 88.94 93 ARG A N 1
ATOM 662 C CA . ARG A 1 93 ? -25.204 -2.966 12.850 1.00 88.94 93 ARG A CA 1
ATOM 663 C C . ARG A 1 93 ? -25.123 -4.481 12.955 1.00 88.94 93 ARG A C 1
ATOM 665 O O . ARG A 1 93 ? -24.304 -5.102 12.288 1.00 88.94 93 ARG A O 1
ATOM 672 N N . ALA A 1 94 ? -25.969 -5.045 13.802 1.00 90.56 94 ALA A N 1
ATOM 673 C CA . ALA A 1 94 ? -26.217 -6.475 13.881 1.00 90.56 94 ALA A CA 1
ATOM 674 C C . ALA A 1 94 ? -27.610 -6.778 13.312 1.00 90.56 94 ALA A C 1
ATOM 676 O O . ALA A 1 94 ? -28.455 -5.883 13.207 1.00 90.56 94 ALA A O 1
ATOM 677 N N . GLU A 1 95 ? -27.841 -8.034 12.948 1.00 95.62 95 GLU A N 1
ATOM 678 C CA . GLU A 1 95 ? -29.104 -8.515 12.393 1.00 95.62 95 GLU A CA 1
ATOM 679 C C . GLU A 1 95 ? -29.722 -9.551 13.329 1.00 95.62 95 GLU A C 1
ATOM 681 O O . GLU A 1 95 ? -29.020 -10.323 13.987 1.00 95.62 95 GLU A O 1
ATOM 686 N N . CYS A 1 96 ? -31.052 -9.569 13.399 1.00 95.25 96 CYS A N 1
ATOM 687 C CA . CYS A 1 96 ? -31.760 -10.624 14.111 1.00 95.25 96 CYS A CA 1
ATOM 688 C C . CYS A 1 96 ? -31.554 -11.958 13.388 1.00 95.25 96 CYS A C 1
ATOM 690 O O . CYS A 1 96 ? -31.880 -12.053 12.209 1.00 95.25 96 CYS A O 1
ATOM 692 N N . TYR A 1 97 ? -31.145 -13.006 14.106 1.00 93.50 97 TYR A N 1
ATOM 693 C CA . TYR A 1 97 ? -30.992 -14.341 13.507 1.00 93.50 97 TYR A CA 1
ATOM 694 C C . TYR A 1 97 ? -32.308 -14.921 12.945 1.00 93.50 97 TYR A C 1
ATOM 696 O O . TYR A 1 97 ? -32.284 -15.761 12.055 1.00 93.50 97 TYR A O 1
ATOM 704 N N . GLU A 1 98 ? -33.458 -14.465 13.448 1.00 93.44 98 GLU A N 1
ATOM 705 C CA . GLU A 1 98 ? -34.770 -15.029 13.114 1.00 93.44 98 GLU A CA 1
ATOM 706 C C . GLU A 1 98 ? -35.506 -14.245 12.018 1.00 93.44 98 GLU A C 1
ATOM 708 O O . GLU A 1 98 ? -35.978 -14.834 11.053 1.00 93.44 98 GLU A O 1
ATOM 713 N N . CYS A 1 99 ? -35.581 -12.913 12.124 1.00 95.44 99 CYS A N 1
ATOM 714 C CA . CYS A 1 99 ? -36.301 -12.076 11.152 1.00 95.44 99 CYS A CA 1
ATOM 715 C C . CYS A 1 99 ? -35.405 -11.187 10.276 1.00 95.44 99 CYS A C 1
ATOM 717 O O . CYS A 1 99 ? -35.923 -10.429 9.460 1.00 95.44 99 CYS A O 1
ATOM 719 N N . GLY A 1 100 ? -34.081 -11.208 10.470 1.00 93.44 100 GLY A N 1
ATOM 720 C CA . GLY A 1 100 ? -33.136 -10.371 9.719 1.00 93.44 100 GLY A CA 1
ATOM 721 C C . GLY A 1 100 ? -33.213 -8.869 10.019 1.00 93.44 100 GLY A C 1
ATOM 722 O O . GLY A 1 100 ? -32.550 -8.078 9.355 1.00 93.44 100 GLY A O 1
ATOM 723 N N . ALA A 1 101 ? -34.009 -8.436 11.004 1.00 94.12 101 ALA A N 1
ATOM 724 C CA . ALA A 1 101 ? -34.163 -7.015 11.306 1.00 94.12 101 ALA A CA 1
ATOM 725 C C . ALA A 1 101 ? -32.816 -6.384 11.726 1.00 94.12 101 ALA A C 1
ATOM 727 O O . ALA A 1 101 ? -32.210 -6.866 12.692 1.00 94.12 101 ALA A O 1
ATOM 728 N N . PRO A 1 102 ? -32.357 -5.308 11.055 1.00 92.88 102 PRO A N 1
ATOM 729 C CA . PRO A 1 102 ? -31.110 -4.640 11.398 1.00 92.88 102 PRO A CA 1
ATOM 730 C C . PRO A 1 102 ? -31.290 -3.736 12.623 1.00 92.88 102 PRO A C 1
ATOM 732 O O . PRO A 1 102 ? -32.284 -3.019 12.751 1.00 92.88 102 PRO A O 1
ATOM 735 N N . GLY A 1 103 ? -30.292 -3.691 13.500 1.00 90.75 103 GLY A N 1
ATOM 736 C CA . GLY A 1 103 ? -30.315 -2.855 14.700 1.00 90.75 103 GLY A CA 1
ATOM 737 C C . GLY A 1 103 ? -28.930 -2.645 15.311 1.00 90.75 103 GLY A C 1
ATOM 738 O O . GLY A 1 103 ? -27.949 -3.233 14.851 1.00 90.75 103 GLY A O 1
ATOM 739 N N . PRO A 1 104 ? -28.810 -1.794 16.344 1.00 91.00 104 PRO A N 1
ATOM 740 C CA . PRO A 1 104 ? -27.583 -1.728 17.129 1.00 91.00 104 PRO A CA 1
ATOM 741 C C . PRO A 1 104 ? -27.361 -3.067 17.866 1.00 91.00 104 PRO A C 1
ATOM 743 O O . PRO A 1 104 ? -28.343 -3.716 18.226 1.00 91.00 104 PRO A O 1
ATOM 746 N N . PRO A 1 105 ? -26.116 -3.481 18.166 1.00 87.38 105 PRO A N 1
ATOM 747 C CA . PRO A 1 105 ? -25.830 -4.752 18.840 1.00 87.38 105 PRO A CA 1
ATOM 748 C C . PRO A 1 105 ? -26.551 -4.897 20.187 1.00 87.38 105 PRO A C 1
ATOM 750 O O . PRO A 1 105 ? -26.957 -5.990 20.565 1.00 87.38 105 PRO A O 1
ATOM 753 N N . THR A 1 106 ? -26.786 -3.778 20.876 1.00 89.88 106 THR A N 1
ATOM 754 C CA . THR A 1 106 ? -27.525 -3.704 22.145 1.00 89.88 106 THR A CA 1
ATOM 755 C C . THR A 1 106 ? -29.031 -3.955 22.012 1.00 89.88 106 THR A C 1
ATOM 757 O O . THR A 1 106 ? -29.689 -4.215 23.017 1.00 89.88 106 THR A O 1
ATOM 760 N N . ALA A 1 107 ? -29.603 -3.912 20.801 1.00 89.88 107 ALA A N 1
ATOM 761 C CA . ALA A 1 107 ? -31.007 -4.262 20.561 1.00 89.88 107 ALA A CA 1
ATOM 762 C C . ALA A 1 107 ? -31.257 -5.783 20.570 1.00 89.88 107 ALA A C 1
ATOM 764 O O . ALA A 1 107 ? -32.411 -6.228 20.559 1.00 89.88 107 ALA A O 1
ATOM 765 N N . PHE A 1 108 ? -30.191 -6.587 20.607 1.00 91.81 108 PHE A N 1
ATOM 766 C CA . PHE A 1 108 ? -30.250 -8.041 20.568 1.00 91.81 108 PHE A CA 1
ATOM 767 C C . PHE A 1 108 ? -29.811 -8.639 21.906 1.00 91.81 108 PHE A C 1
ATOM 769 O O . PHE A 1 108 ? -28.887 -8.173 22.561 1.00 91.81 108 PHE A O 1
ATOM 776 N N . THR A 1 109 ? -30.482 -9.707 22.315 1.00 90.62 109 THR A N 1
ATOM 777 C CA . THR A 1 109 ? -30.088 -10.562 23.441 1.00 90.62 109 THR A CA 1
ATOM 778 C C . THR A 1 109 ? -30.187 -11.962 22.887 1.00 90.62 109 THR A C 1
ATOM 780 O O . THR A 1 109 ? -31.184 -12.281 22.236 1.00 90.62 109 THR A O 1
ATOM 783 N N . GLU A 1 110 ? -29.109 -12.730 23.029 1.00 88.44 110 GLU A N 1
ATOM 784 C CA . GLU A 1 110 ? -28.968 -14.038 22.374 1.00 88.44 110 GLU A CA 1
ATOM 785 C C . GLU A 1 110 ? -29.211 -13.975 20.849 1.00 88.44 110 GLU A C 1
ATOM 787 O O . GLU A 1 110 ? -29.774 -14.889 20.257 1.00 88.44 110 GLU A O 1
ATOM 792 N N . GLY A 1 111 ? -28.860 -12.854 20.202 1.00 90.00 111 GLY A N 1
ATOM 793 C CA . GLY A 1 111 ? -29.037 -12.674 18.753 1.00 90.00 111 GLY A CA 1
ATOM 794 C C . GLY A 1 111 ? -30.480 -12.434 18.278 1.00 90.00 111 GLY A C 1
ATOM 795 O O . GLY A 1 111 ? -30.724 -12.399 17.070 1.00 90.00 111 GLY A O 1
ATOM 796 N N . ARG A 1 112 ? -31.447 -12.238 19.190 1.00 94.00 112 ARG A N 1
ATOM 797 C CA . ARG A 1 112 ? -32.863 -11.996 18.853 1.00 94.00 112 ARG A CA 1
ATOM 798 C C . ARG A 1 112 ? -33.339 -10.590 19.222 1.00 94.00 112 ARG A C 1
ATOM 800 O O . ARG A 1 112 ? -33.060 -10.075 20.314 1.00 94.00 112 ARG A O 1
ATOM 807 N N . CYS A 1 113 ? -34.070 -9.961 18.299 1.00 93.75 113 CYS A N 1
ATOM 808 C CA . CYS A 1 113 ? -34.681 -8.647 18.499 1.00 93.75 113 CYS A CA 1
ATOM 809 C C . CYS A 1 113 ? -35.855 -8.741 19.486 1.00 93.75 113 CYS A C 1
ATOM 811 O O . CYS A 1 113 ? -36.398 -9.820 19.711 1.00 93.75 113 CYS A O 1
ATOM 813 N N . ARG A 1 114 ? -36.285 -7.611 20.063 1.00 89.69 114 ARG A N 1
ATOM 814 C CA . ARG A 1 114 ? -37.387 -7.577 21.046 1.00 89.69 114 ARG A CA 1
ATOM 815 C C . ARG A 1 114 ? -38.677 -8.246 20.548 1.00 89.69 114 ARG A C 1
ATOM 817 O O . ARG A 1 114 ? -39.370 -8.844 21.358 1.00 89.69 114 ARG A O 1
ATOM 824 N N . ALA A 1 115 ? -38.988 -8.140 19.255 1.00 89.62 115 ALA A N 1
ATOM 825 C CA . ALA A 1 115 ? -40.204 -8.708 18.670 1.00 89.62 115 ALA A CA 1
ATOM 826 C C . ALA A 1 115 ? -40.141 -10.237 18.495 1.00 89.62 115 ALA A C 1
ATOM 828 O O . ALA A 1 115 ? -41.156 -10.900 18.659 1.00 89.62 115 ALA A O 1
ATOM 829 N N . CYS A 1 116 ? -38.962 -10.790 18.190 1.00 92.25 116 CYS A N 1
ATOM 830 C CA . CYS A 1 116 ? -38.755 -12.237 18.041 1.00 92.25 116 CYS A CA 1
ATOM 831 C C . CYS A 1 116 ? -38.501 -12.947 19.374 1.00 92.25 116 CYS A C 1
ATOM 833 O O . CYS A 1 116 ? -38.451 -14.173 19.430 1.00 92.25 116 CYS A O 1
ATOM 835 N N . ARG A 1 117 ? -38.303 -12.204 20.468 1.00 88.12 117 ARG A N 1
ATOM 836 C CA . ARG A 1 117 ? -38.147 -12.835 21.775 1.00 88.12 117 ARG A CA 1
ATOM 837 C C . ARG A 1 117 ? -39.481 -13.396 22.253 1.00 88.12 117 ARG A C 1
ATOM 839 O O . ARG A 1 117 ? -40.493 -12.698 22.161 1.00 88.12 117 ARG A O 1
ATOM 846 N N . PRO A 1 118 ? -39.480 -14.607 22.835 1.00 81.94 118 PRO A N 1
ATOM 847 C CA . PRO A 1 118 ? -40.649 -15.090 23.543 1.00 81.94 118 PRO A CA 1
ATOM 848 C C . PRO A 1 118 ? -40.983 -14.103 24.663 1.00 81.94 118 PRO A C 1
ATOM 850 O O . PRO A 1 118 ? -40.092 -13.610 25.359 1.00 81.94 118 PRO A O 1
ATOM 853 N N . TYR A 1 119 ? -42.270 -13.799 24.823 1.00 76.38 119 TYR A N 1
ATOM 854 C CA . TYR A 1 119 ? -42.738 -12.992 25.940 1.00 76.38 119 TYR A CA 1
ATOM 855 C C . TYR A 1 119 ? -42.458 -13.750 27.240 1.00 76.38 119 TYR A C 1
ATOM 857 O O . TYR A 1 119 ? -43.201 -14.647 27.630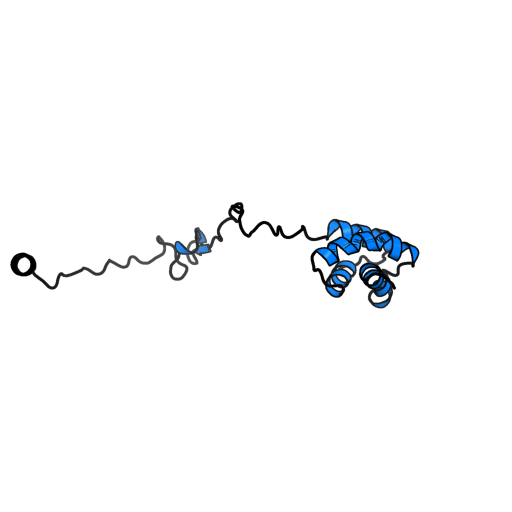 1.00 76.38 119 TYR A O 1
ATOM 865 N N . THR A 1 120 ? -41.365 -13.405 27.915 1.00 69.06 120 THR A N 1
ATOM 866 C CA . THR A 1 120 ? -41.182 -13.765 29.316 1.00 69.06 120 THR A CA 1
ATOM 867 C C . THR A 1 120 ? -42.047 -12.808 30.116 1.00 69.06 120 THR A C 1
ATOM 869 O O . THR A 1 120 ? -41.719 -11.621 30.216 1.00 69.06 120 THR A O 1
ATOM 872 N N . ALA A 1 121 ? -43.167 -13.301 30.649 1.00 71.06 121 ALA A N 1
ATOM 873 C CA . ALA A 1 121 ? -43.917 -12.550 31.644 1.00 71.06 121 ALA A CA 1
ATOM 874 C C . ALA A 1 121 ? -42.932 -12.102 32.728 1.00 71.06 121 ALA A C 1
ATOM 876 O O . ALA A 1 121 ? -42.100 -12.897 33.178 1.00 71.06 121 ALA A O 1
ATOM 877 N N . ALA A 1 122 ? -42.982 -10.820 33.097 1.00 71.62 122 ALA A N 1
ATOM 878 C CA . ALA A 1 122 ? -42.192 -10.348 34.221 1.00 71.62 122 ALA A CA 1
ATOM 879 C C . ALA A 1 122 ? -42.501 -11.253 35.425 1.00 71.62 122 ALA A C 1
ATOM 881 O O . ALA A 1 122 ? -43.671 -11.616 35.606 1.00 71.62 122 ALA A O 1
ATOM 882 N N . PRO A 1 123 ? -41.494 -11.649 36.223 1.00 70.81 123 PRO A N 1
ATOM 883 C CA . PRO A 1 123 ? -41.769 -12.361 37.456 1.00 70.81 123 PRO A CA 1
ATOM 884 C C . PRO A 1 123 ? -42.773 -11.526 38.248 1.00 70.81 123 PRO A C 1
ATOM 886 O O . PRO A 1 123 ? -42.556 -10.337 38.492 1.00 70.81 123 PRO A O 1
ATOM 889 N N . VAL A 1 124 ? -43.912 -12.130 38.583 1.00 76.31 124 VAL A N 1
ATOM 890 C CA . VAL A 1 124 ? -44.888 -11.491 39.457 1.00 76.31 124 VAL A CA 1
ATOM 891 C C . VAL A 1 124 ? -44.184 -11.314 40.792 1.00 76.31 124 VAL A C 1
ATOM 893 O O . VAL A 1 124 ? -43.922 -12.284 41.500 1.00 76.31 124 VAL A O 1
ATOM 896 N N . HIS A 1 125 ? -43.816 -10.076 41.110 1.00 74.19 125 HIS A N 1
ATOM 897 C CA . HIS A 1 125 ? -43.296 -9.746 42.423 1.00 74.19 125 HIS A CA 1
ATOM 898 C C . HIS A 1 125 ? -44.449 -9.862 43.414 1.00 74.19 125 HIS A C 1
ATOM 900 O O . HIS A 1 125 ? -45.247 -8.942 43.567 1.00 74.19 125 HIS A O 1
ATOM 906 N N . THR A 1 126 ? -44.551 -11.009 44.076 1.00 77.31 126 THR A N 1
ATOM 907 C CA . THR A 1 126 ? -45.335 -11.143 45.300 1.00 77.31 126 THR A CA 1
ATOM 908 C C . THR A 1 126 ? -44.547 -10.479 46.426 1.00 77.31 126 THR A C 1
ATOM 910 O O . THR A 1 126 ? -43.484 -10.995 46.784 1.00 77.31 126 THR A O 1
ATOM 913 N N . PRO A 1 127 ? -44.995 -9.328 46.959 1.00 77.38 127 PRO A N 1
ATOM 914 C CA . PRO A 1 127 ? -44.322 -8.720 48.095 1.00 77.38 127 PRO A CA 1
ATOM 915 C C . PRO A 1 127 ? -44.385 -9.676 49.291 1.00 77.38 127 PRO A C 1
ATOM 917 O O . PRO A 1 127 ? -45.445 -10.202 49.618 1.00 77.38 127 PRO A O 1
ATOM 920 N N . THR A 1 128 ? -43.240 -9.902 49.937 1.00 81.06 128 THR A N 1
ATOM 921 C CA . THR A 1 128 ? -43.134 -10.755 51.133 1.00 81.06 128 THR A CA 1
ATOM 922 C C . THR A 1 128 ? -43.788 -10.114 52.359 1.00 81.06 128 THR A C 1
ATOM 924 O O . THR A 1 128 ? -44.193 -10.821 53.273 1.00 81.06 128 THR A O 1
ATOM 927 N N . LEU A 1 129 ? -43.885 -8.781 52.380 1.00 82.88 129 LEU A N 1
ATOM 9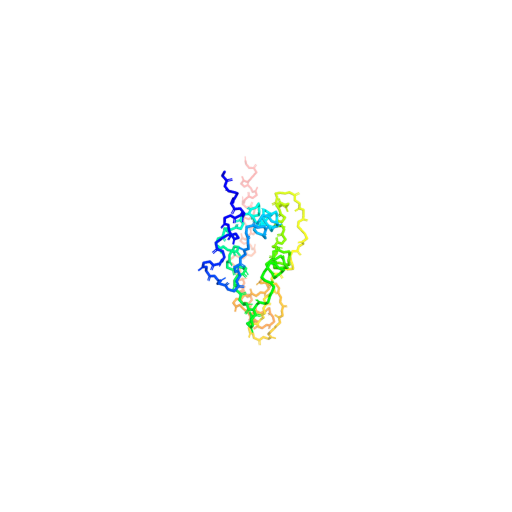28 C CA . LEU A 1 129 ? -44.481 -8.013 53.469 1.00 82.88 129 LEU A CA 1
ATOM 929 C C . LEU A 1 129 ? -45.839 -7.463 53.054 1.00 82.88 129 LEU A C 1
ATOM 931 O O . LEU A 1 129 ? -46.013 -6.931 51.955 1.00 82.88 129 LEU A O 1
ATOM 935 N N . THR A 1 130 ? -46.784 -7.528 53.979 1.00 88.69 130 THR A N 1
ATOM 936 C CA . THR A 1 130 ? -48.055 -6.824 53.865 1.00 88.69 130 THR A CA 1
ATOM 937 C C . THR A 1 130 ? -47.839 -5.308 53.985 1.00 88.69 130 THR A C 1
ATOM 939 O O . THR A 1 130 ? -46.885 -4.855 54.629 1.00 88.69 130 THR A O 1
ATOM 942 N N . PRO A 1 131 ? -48.744 -4.479 53.430 1.00 88.00 131 PRO A N 1
ATOM 943 C CA . PRO A 1 131 ? -48.671 -3.026 53.590 1.00 88.00 131 PRO A CA 1
ATOM 944 C C . PRO A 1 131 ? -48.590 -2.580 55.059 1.00 88.00 131 PRO A C 1
ATOM 946 O O . PRO A 1 131 ? -47.859 -1.647 55.384 1.00 88.00 131 PRO A O 1
ATOM 949 N N . ALA A 1 132 ? -49.284 -3.278 55.963 1.00 89.88 132 ALA A N 1
ATOM 950 C CA . ALA A 1 132 ? -49.270 -2.973 57.392 1.00 89.88 132 ALA A CA 1
ATOM 951 C C . ALA A 1 132 ? -47.876 -3.157 58.017 1.00 89.88 132 ALA A C 1
ATOM 953 O O . ALA A 1 132 ? -47.425 -2.301 58.778 1.00 89.88 132 ALA A O 1
ATOM 954 N N . GLU A 1 133 ? -47.164 -4.224 57.655 1.00 92.69 133 GLU A N 1
ATOM 955 C CA . GLU A 1 133 ? -45.805 -4.486 58.142 1.00 92.69 133 GLU A CA 1
ATOM 956 C C . GLU A 1 133 ? -44.803 -3.457 57.609 1.00 92.69 133 GLU A C 1
ATOM 958 O O . GLU A 1 133 ? -43.941 -2.989 58.355 1.00 92.69 133 GLU A O 1
ATOM 963 N N . VAL A 1 134 ? -44.958 -3.029 56.351 1.00 91.88 134 VAL A N 1
ATOM 964 C CA . VAL A 1 134 ? -44.155 -1.941 55.769 1.00 91.88 134 VAL A CA 1
ATOM 965 C C . VAL A 1 134 ? -44.380 -0.635 56.534 1.00 91.88 134 VAL A C 1
ATOM 967 O O . VAL A 1 134 ? -43.418 0.049 56.889 1.00 91.88 134 VAL A O 1
ATOM 970 N N . HIS A 1 135 ? -45.634 -0.298 56.848 1.00 92.38 135 HIS A N 1
ATOM 971 C CA . HIS A 1 135 ? -45.959 0.902 57.620 1.00 92.38 135 HIS A CA 1
ATOM 972 C C . HIS A 1 135 ? -45.417 0.845 59.052 1.00 92.38 135 HIS A C 1
ATOM 974 O O . HIS A 1 135 ? -44.860 1.839 59.523 1.00 92.38 135 HIS A O 1
ATOM 980 N N . ALA A 1 136 ? -45.522 -0.308 59.719 1.00 93.31 136 ALA A N 1
ATOM 981 C CA . ALA A 1 136 ? -44.971 -0.513 61.056 1.00 93.31 136 ALA A CA 1
ATOM 982 C C . ALA A 1 136 ? -43.441 -0.364 61.062 1.00 93.31 136 ALA A C 1
ATOM 984 O O . ALA A 1 136 ? -42.881 0.337 61.907 1.00 93.31 136 ALA A O 1
ATOM 985 N N . HIS A 1 137 ? -42.758 -0.949 60.074 1.00 91.00 137 HIS A N 1
ATOM 986 C CA . HIS A 1 137 ? -41.310 -0.826 59.931 1.00 91.00 137 HIS A CA 1
ATOM 987 C C . HIS A 1 137 ? -40.880 0.626 59.667 1.00 91.00 137 HIS A C 1
ATOM 989 O O . HIS A 1 137 ? -39.964 1.130 60.317 1.00 91.00 137 HIS A O 1
ATOM 995 N N . ALA A 1 138 ? -41.578 1.330 58.771 1.00 94.50 138 ALA A N 1
ATOM 996 C CA . ALA A 1 138 ? -41.301 2.731 58.454 1.00 94.50 138 ALA A CA 1
ATOM 997 C C . ALA A 1 138 ? -41.590 3.684 59.627 1.00 94.50 138 ALA A C 1
ATOM 999 O O . ALA A 1 138 ? -40.954 4.730 59.743 1.00 94.50 138 ALA A O 1
ATOM 1000 N N . ALA A 1 139 ? -42.565 3.374 60.486 1.00 93.44 139 ALA A N 1
ATOM 1001 C CA . ALA A 1 139 ? -42.809 4.137 61.711 1.00 93.44 139 ALA A CA 1
ATOM 1002 C C . ALA A 1 139 ? -41.646 3.981 62.699 1.00 93.44 139 ALA A C 1
ATOM 1004 O O . ALA A 1 139 ? -41.156 4.973 63.229 1.00 93.44 139 ALA A O 1
ATOM 1005 N N . ARG A 1 140 ? -41.150 2.752 62.868 1.00 92.94 140 ARG A N 1
ATOM 1006 C CA . ARG A 1 140 ? -40.050 2.443 63.785 1.00 92.94 140 ARG A CA 1
ATOM 1007 C C . ARG A 1 140 ? -38.735 3.119 63.378 1.00 92.94 140 ARG A C 1
ATOM 1009 O O . A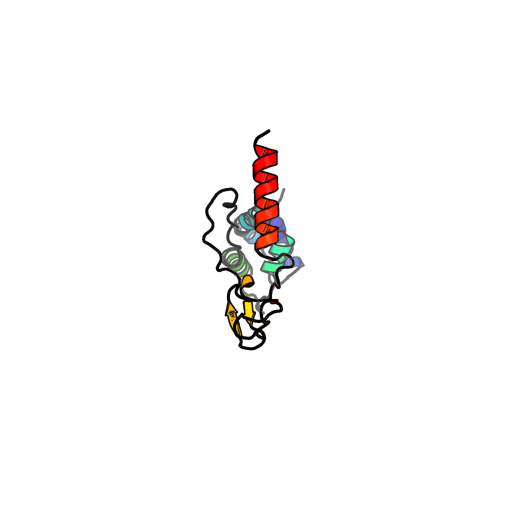RG A 1 140 ? -38.110 3.749 64.218 1.00 92.94 140 ARG A O 1
ATOM 1016 N N . ILE A 1 141 ? -38.377 3.095 62.088 1.00 94.38 141 ILE A N 1
ATOM 1017 C CA . ILE A 1 141 ? -37.188 3.815 61.587 1.00 94.38 141 ILE A CA 1
ATOM 1018 C C . ILE A 1 141 ? -37.309 5.328 61.817 1.00 94.38 141 ILE A C 1
ATOM 1020 O O . ILE A 1 141 ? -36.335 5.973 62.197 1.00 94.38 141 ILE A O 1
ATOM 1024 N N . ARG A 1 142 ? -38.498 5.910 61.600 1.00 92.50 142 ARG A N 1
ATOM 1025 C CA . ARG A 1 142 ? -38.723 7.349 61.816 1.00 92.50 142 ARG A CA 1
ATOM 1026 C C . ARG A 1 142 ? -38.552 7.753 63.278 1.00 92.50 142 ARG A C 1
ATOM 1028 O O . ARG A 1 142 ? -38.033 8.834 63.528 1.00 92.50 142 ARG A O 1
ATOM 1035 N N . GLU A 1 143 ? -38.967 6.897 64.206 1.00 91.38 143 GLU A N 1
ATOM 1036 C CA . GLU A 1 143 ? -38.798 7.138 65.640 1.00 91.38 143 GLU A CA 1
ATOM 1037 C C . GLU A 1 143 ? -37.333 6.992 66.068 1.00 91.38 143 GLU A C 1
ATOM 1039 O O . GLU A 1 143 ? -36.799 7.868 66.740 1.00 91.38 143 GLU A O 1
ATOM 1044 N N . GLU A 1 144 ? -36.646 5.944 65.603 1.00 86.25 144 GLU A N 1
ATOM 1045 C CA . GLU A 1 144 ? -35.216 5.732 65.874 1.00 86.25 144 GLU A CA 1
ATOM 1046 C C . GLU A 1 144 ? -34.344 6.879 65.331 1.00 86.25 144 GLU A C 1
ATOM 1048 O O . GLU A 1 144 ? -33.347 7.234 65.945 1.00 86.25 144 GLU A O 1
ATOM 1053 N N . SER A 1 145 ? -34.744 7.505 64.218 1.00 80.62 145 SER A N 1
ATOM 1054 C CA . SER A 1 145 ? -34.028 8.641 63.607 1.00 80.62 145 SER A CA 1
ATOM 1055 C C . SER A 1 145 ? -34.248 9.981 64.324 1.00 80.62 145 SER A C 1
ATOM 1057 O O . SER A 1 145 ? -33.697 10.998 63.902 1.00 80.62 145 SER A O 1
ATOM 1059 N N . ARG A 1 146 ? -35.123 10.019 65.336 1.00 81.56 146 ARG A N 1
ATOM 1060 C CA . ARG A 1 146 ? -35.478 11.232 66.084 1.00 81.56 146 ARG A CA 1
ATOM 1061 C C . ARG A 1 146 ? -34.685 11.379 67.391 1.00 81.56 146 ARG A C 1
ATOM 1063 O O . ARG A 1 146 ? -34.748 12.447 68.001 1.00 81.56 146 ARG A O 1
ATOM 1070 N N . LEU A 1 147 ? -33.979 10.326 67.807 1.00 57.66 147 LEU A N 1
ATOM 1071 C CA . LEU A 1 147 ? -33.078 10.285 68.964 1.00 57.66 147 LEU A CA 1
ATOM 1072 C C . LEU A 1 147 ? -31.656 10.693 68.563 1.00 57.66 147 LEU A C 1
ATOM 1074 O O . LEU A 1 147 ? -31.000 11.350 69.400 1.00 57.66 147 LEU A O 1
#